Protein AF-A0A853C332-F1 (afdb_monomer_lite)

Secondary structure (DSSP, 8-state):
----GGGSSSTTSS---------------HHHHHHHHHHHHHHHHHHHHHHHS-HHHHHHHHHHHHHHHHHHHHHS-----SS-TTS-HHHHHHHHHHHHHHHHHHHHHSPPPS--

Structure (mmCIF, N/CA/C/O backbone):
data_AF-A0A853C332-F1
#
_entry.id   AF-A0A853C332-F1
#
loop_
_atom_site.group_PDB
_atom_site.id
_atom_site.type_symbol
_atom_site.label_atom_id
_atom_site.label_alt_id
_atom_site.label_comp_id
_atom_site.label_asym_id
_atom_site.label_entity_id
_atom_site.label_seq_id
_atom_site.pdbx_PDB_ins_code
_atom_site.Cartn_x
_atom_site.Cartn_y
_atom_site.Cartn_z
_atom_site.occupancy
_atom_site.B_iso_or_equiv
_atom_site.auth_seq_id
_atom_site.auth_comp_id
_atom_site.auth_asym_id
_atom_site.auth_atom_id
_atom_site.pdbx_PDB_model_num
ATOM 1 N N . MET A 1 1 ? -33.459 33.188 67.676 1.00 48.03 1 MET A N 1
ATOM 2 C CA . MET A 1 1 ? -32.389 33.735 66.821 1.00 48.03 1 MET A CA 1
ATOM 3 C C . MET A 1 1 ? -31.238 32.734 66.890 1.00 48.03 1 MET A C 1
ATOM 5 O O . MET A 1 1 ? -30.412 32.840 67.777 1.00 48.03 1 MET A O 1
ATOM 9 N N . THR A 1 2 ? -31.473 31.535 66.328 1.00 47.00 2 THR A N 1
ATOM 10 C CA . THR A 1 2 ? -30.762 30.998 65.137 1.00 47.00 2 THR A CA 1
ATOM 11 C C . THR A 1 2 ? -29.305 30.685 65.495 1.00 47.00 2 THR A C 1
ATOM 13 O O . THR A 1 2 ? -28.498 31.597 65.523 1.00 47.00 2 THR A O 1
ATOM 16 N N . LEU A 1 3 ? -28.954 29.478 65.965 1.00 57.47 3 LEU A N 1
ATOM 17 C CA . LEU A 1 3 ? -28.932 28.201 65.215 1.00 57.47 3 LEU A CA 1
ATOM 18 C C . LEU A 1 3 ? -28.332 28.333 63.805 1.00 57.47 3 LEU A C 1
ATOM 20 O O . LEU A 1 3 ? -28.955 27.881 62.849 1.00 57.47 3 LEU A O 1
ATOM 24 N N . ILE A 1 4 ? -27.178 28.998 63.658 1.00 58.62 4 ILE A N 1
ATOM 25 C CA . ILE A 1 4 ? -26.431 29.009 62.383 1.00 58.62 4 ILE A CA 1
ATOM 26 C C . ILE A 1 4 ? -24.916 28.747 62.556 1.00 58.62 4 ILE A C 1
ATOM 28 O O . ILE A 1 4 ? -24.331 28.168 61.650 1.00 58.62 4 ILE A O 1
ATOM 32 N N . GLU A 1 5 ? -24.274 29.042 63.693 1.00 58.47 5 GLU A N 1
ATOM 33 C CA . GLU A 1 5 ? -22.800 28.921 63.768 1.00 58.47 5 GLU A CA 1
ATOM 34 C C . GLU A 1 5 ? -22.193 27.508 63.947 1.00 58.47 5 GLU A C 1
ATOM 36 O O . GLU A 1 5 ? -21.024 27.336 63.623 1.00 58.47 5 GLU A O 1
ATOM 41 N N . ASP A 1 6 ? -22.921 26.492 64.422 1.00 55.53 6 ASP A N 1
ATOM 42 C CA . ASP A 1 6 ? -22.294 25.210 64.835 1.00 55.53 6 ASP A CA 1
ATOM 43 C C . ASP A 1 6 ? -22.234 24.135 63.728 1.00 55.53 6 ASP A C 1
ATOM 45 O O . ASP A 1 6 ? -21.695 23.053 63.914 1.00 55.53 6 ASP A O 1
ATOM 49 N N . GLN A 1 7 ? -22.800 24.399 62.546 1.00 57.12 7 GLN A N 1
ATOM 50 C CA . GLN A 1 7 ? -22.875 23.409 61.455 1.00 57.12 7 GLN A CA 1
ATOM 51 C C . GLN A 1 7 ? -21.692 23.474 60.473 1.00 57.12 7 GLN A C 1
ATOM 53 O O . GLN A 1 7 ? -21.705 22.772 59.465 1.00 57.12 7 GLN A O 1
ATOM 58 N N . ASN A 1 8 ? -20.684 24.318 60.720 1.00 57.78 8 ASN A N 1
ATOM 59 C CA . ASN A 1 8 ? -19.589 24.535 59.765 1.00 57.78 8 ASN A CA 1
ATOM 60 C C . ASN A 1 8 ? -18.274 23.809 60.116 1.00 57.78 8 ASN A C 1
ATOM 62 O O . ASN A 1 8 ? -17.320 23.910 59.349 1.00 57.78 8 ASN A O 1
ATOM 66 N N . GLU A 1 9 ? -18.205 23.066 61.228 1.00 55.22 9 GLU A N 1
ATOM 67 C CA . GLU A 1 9 ? -16.993 22.314 61.616 1.00 55.22 9 GLU A CA 1
ATOM 68 C C . GLU A 1 9 ? -17.024 20.819 61.236 1.00 55.22 9 GLU A C 1
ATOM 70 O O . GLU A 1 9 ? -15.988 20.162 61.250 1.00 55.22 9 GLU A O 1
ATOM 75 N N . GLU A 1 10 ? -18.155 20.286 60.763 1.00 52.16 10 GLU A N 1
ATOM 76 C CA . GLU A 1 10 ? -18.234 18.937 60.163 1.00 52.16 10 GLU A CA 1
ATOM 77 C C . GLU A 1 10 ? -17.809 18.905 58.676 1.00 52.16 10 GLU A C 1
ATOM 79 O O . GLU A 1 10 ? -18.095 17.953 57.952 1.00 52.16 10 GLU A O 1
ATOM 84 N N . HIS A 1 11 ? -17.118 19.942 58.188 1.00 54.72 11 HIS A N 1
ATOM 85 C CA . HIS A 1 11 ? -16.746 20.071 56.774 1.00 54.72 11 HIS A CA 1
ATOM 86 C C . HIS A 1 11 ? -15.457 19.328 56.362 1.00 54.72 11 HIS A C 1
ATOM 88 O O . HIS A 1 11 ? -15.065 19.429 55.205 1.00 54.72 11 HIS A O 1
ATOM 94 N N . ASP A 1 12 ? -14.788 18.570 57.239 1.00 55.34 12 ASP A N 1
ATOM 95 C CA . ASP A 1 12 ? -13.491 17.967 56.865 1.00 55.34 12 ASP A CA 1
ATOM 96 C C . ASP A 1 12 ? -13.215 16.571 57.447 1.00 55.34 12 ASP A C 1
ATOM 98 O O . ASP A 1 12 ? -12.099 16.238 57.838 1.00 55.34 12 ASP A O 1
ATOM 102 N N . ALA A 1 13 ? -14.235 15.713 57.516 1.00 59.91 13 ALA A N 1
ATOM 103 C CA . ALA A 1 13 ? -14.048 14.315 57.900 1.00 59.91 13 ALA A CA 1
ATOM 104 C C . ALA A 1 13 ? -14.672 13.367 56.872 1.00 59.91 13 ALA A C 1
ATOM 106 O O . ALA A 1 13 ? -15.755 12.824 57.070 1.00 59.91 13 ALA A O 1
ATOM 107 N N . GLY A 1 14 ? -13.946 13.130 55.777 1.00 57.31 14 GLY A N 1
ATOM 108 C CA . GLY A 1 14 ? -14.172 11.941 54.953 1.00 57.31 14 GLY A CA 1
ATOM 109 C C . GLY A 1 14 ? -14.577 12.192 53.510 1.00 57.31 14 GLY A C 1
ATOM 110 O O . GLY A 1 14 ? -15.524 11.585 53.029 1.00 57.31 14 GLY A O 1
ATOM 111 N N . VAL A 1 15 ? -13.811 12.997 52.779 1.00 59.59 15 VAL A N 1
ATOM 112 C CA . VAL A 1 15 ? -13.605 12.729 51.353 1.00 59.59 15 VAL A CA 1
ATOM 113 C C . VAL A 1 15 ? -12.117 12.876 51.096 1.00 59.59 15 VAL A C 1
ATOM 115 O O . VAL A 1 15 ? -11.639 13.923 50.676 1.00 59.59 15 VAL A O 1
ATOM 118 N N . ALA A 1 16 ? -11.364 11.803 51.335 1.00 63.12 16 ALA A N 1
ATOM 119 C CA . ALA A 1 16 ? -10.260 11.565 50.423 1.00 63.12 16 ALA A CA 1
ATOM 120 C C . ALA A 1 16 ? -10.927 11.399 49.052 1.00 63.12 16 ALA A C 1
ATOM 122 O O . ALA A 1 16 ? -11.768 10.505 48.920 1.00 63.12 16 ALA A O 1
ATOM 123 N N . PRO A 1 17 ? -10.659 12.242 48.042 1.00 59.41 17 PRO A N 1
ATOM 124 C CA . PRO A 1 17 ? -10.991 11.850 46.691 1.00 59.41 17 PRO A CA 1
ATOM 125 C C . PRO A 1 17 ? -10.138 10.616 46.367 1.00 59.41 17 PRO A C 1
ATOM 127 O O . PRO A 1 17 ? -9.020 10.720 45.876 1.00 59.41 17 PRO A O 1
ATOM 130 N N . GLU A 1 18 ? -10.689 9.431 46.638 1.00 59.84 18 GLU A N 1
ATOM 131 C CA . GLU A 1 18 ? -10.304 8.127 46.079 1.00 59.84 18 GLU A CA 1
ATOM 132 C C . GLU A 1 18 ? -10.567 8.091 44.559 1.00 59.84 18 GLU A C 1
ATOM 134 O O . GLU A 1 18 ? -11.091 7.127 44.007 1.00 59.84 18 GLU A O 1
ATOM 139 N N . ALA A 1 19 ? -10.256 9.175 43.855 1.00 59.53 19 ALA A N 1
ATOM 140 C CA . ALA A 1 19 ? -10.604 9.356 42.457 1.00 59.53 19 ALA A CA 1
ATOM 141 C C . ALA A 1 19 ? -9.437 9.882 41.621 1.00 59.53 19 ALA A C 1
ATOM 143 O O . ALA A 1 19 ? -9.655 10.359 40.516 1.00 59.53 19 ALA A O 1
ATOM 144 N N . ASP A 1 20 ? -8.201 9.663 42.066 1.00 52.59 20 ASP A N 1
ATOM 145 C CA . ASP A 1 20 ? -7.180 9.221 41.119 1.00 52.59 20 ASP A CA 1
ATOM 146 C C . ASP A 1 20 ? -7.351 7.706 40.965 1.00 52.59 20 ASP A C 1
ATOM 148 O O . ASP A 1 20 ? -6.513 6.903 41.374 1.00 52.59 20 ASP A O 1
ATOM 152 N N . ALA A 1 21 ? -8.504 7.301 40.418 1.00 60.53 21 ALA A N 1
ATOM 153 C CA . ALA A 1 21 ? -8.638 5.991 39.816 1.00 60.53 21 ALA A CA 1
ATOM 154 C C . ALA A 1 21 ? -7.562 5.955 38.739 1.00 60.53 21 ALA A C 1
ATOM 156 O O . ALA A 1 21 ? -7.732 6.565 37.684 1.00 60.53 21 ALA A O 1
ATOM 157 N N . GLU A 1 22 ? -6.425 5.341 39.069 1.00 58.62 22 GLU A N 1
ATOM 158 C CA . GLU A 1 22 ? -5.316 5.108 38.164 1.00 58.62 22 GLU A CA 1
ATOM 159 C C . GLU A 1 22 ? -5.910 4.573 36.867 1.00 58.62 22 GLU A C 1
ATOM 161 O O . GLU A 1 22 ? -6.288 3.402 36.779 1.00 58.62 22 GLU A O 1
ATOM 166 N N . GLU A 1 23 ? -6.054 5.445 35.864 1.00 63.84 23 GLU A N 1
ATOM 167 C CA . GLU A 1 23 ? -6.425 5.014 34.531 1.00 63.84 23 GLU A CA 1
ATOM 168 C C . GLU A 1 23 ? -5.387 3.956 34.174 1.00 63.84 23 GLU A C 1
ATOM 170 O O . GLU A 1 23 ? -4.191 4.277 34.149 1.00 63.84 23 GLU A O 1
ATOM 175 N N . PRO A 1 24 ? -5.783 2.685 33.968 1.00 63.09 24 PRO A N 1
ATOM 176 C CA . PRO A 1 24 ? -4.822 1.627 33.736 1.00 63.09 24 PRO A CA 1
ATOM 177 C C . PRO A 1 24 ? -4.061 2.014 32.477 1.00 63.09 24 PRO A C 1
ATOM 179 O O . PRO A 1 24 ? -4.624 1.947 31.378 1.00 63.09 24 PRO A O 1
ATOM 182 N N . ARG A 1 25 ? -2.814 2.488 32.655 1.00 64.44 25 ARG A N 1
ATOM 183 C CA . ARG A 1 25 ? -1.968 3.022 31.585 1.00 64.44 25 ARG A CA 1
ATOM 184 C C . ARG A 1 25 ? -1.923 1.962 30.504 1.00 64.44 25 ARG A C 1
ATOM 186 O O . ARG A 1 25 ? -1.319 0.901 30.673 1.00 64.44 25 ARG A O 1
ATOM 193 N N . ARG A 1 26 ? -2.687 2.209 29.440 1.00 62.53 26 ARG A N 1
ATOM 194 C CA . ARG A 1 26 ? -3.069 1.179 28.481 1.00 62.53 26 ARG A CA 1
ATOM 195 C C . ARG A 1 26 ? -1.792 0.697 27.809 1.00 62.53 26 ARG A C 1
ATOM 197 O O . ARG A 1 26 ? -1.114 1.469 27.137 1.00 62.53 26 ARG A O 1
ATOM 204 N N . TYR A 1 27 ? -1.465 -0.571 28.034 1.00 58.84 27 TYR A N 1
ATOM 205 C CA . TYR A 1 27 ? -0.218 -1.162 27.570 1.00 58.84 27 TYR A CA 1
ATOM 206 C C . TYR A 1 27 ? -0.071 -0.969 26.049 1.00 58.84 27 TYR A C 1
ATOM 208 O O . TYR A 1 27 ? -1.026 -1.247 25.308 1.00 58.84 27 TYR A O 1
ATOM 216 N N . PRO A 1 28 ? 1.084 -0.482 25.566 1.00 60.38 28 PRO A N 1
ATOM 217 C CA . PRO A 1 28 ? 1.309 -0.279 24.143 1.00 60.38 28 PRO A CA 1
ATOM 218 C C . PRO A 1 28 ? 1.211 -1.628 23.428 1.00 60.38 28 PRO A C 1
ATOM 220 O O . PRO A 1 28 ? 1.928 -2.574 23.750 1.00 60.38 28 PRO A O 1
ATOM 223 N N . SER A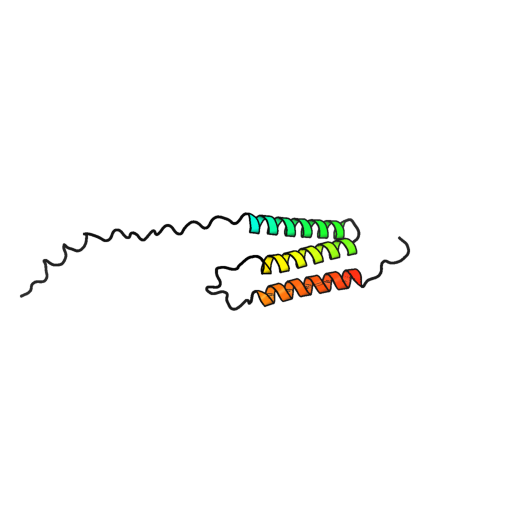 1 29 ? 0.299 -1.752 22.460 1.00 66.69 29 SER A N 1
ATOM 224 C CA . SER A 1 29 ? 0.190 -2.993 21.695 1.00 66.69 29 SER A CA 1
ATOM 225 C C . SER A 1 29 ? 1.350 -3.062 20.700 1.00 66.69 29 SER A C 1
ATOM 227 O O . SER A 1 29 ? 1.311 -2.427 19.643 1.00 66.69 29 SER A O 1
ATOM 229 N N . THR A 1 30 ? 2.377 -3.849 21.017 1.00 76.31 30 THR A N 1
ATOM 230 C CA . THR A 1 30 ? 3.528 -4.103 20.132 1.00 76.31 30 THR A CA 1
ATOM 231 C C . THR A 1 30 ? 3.092 -4.643 18.765 1.00 76.31 30 THR A C 1
ATOM 233 O O . THR A 1 30 ? 3.737 -4.374 17.758 1.00 76.31 30 THR A O 1
ATOM 236 N N . ILE A 1 31 ? 1.947 -5.332 18.706 1.00 81.88 31 ILE A N 1
ATOM 237 C CA . ILE A 1 31 ? 1.371 -5.901 17.478 1.00 81.88 31 ILE A CA 1
ATOM 238 C C . ILE A 1 31 ? 1.049 -4.812 16.446 1.00 81.88 31 ILE A C 1
ATOM 240 O O . ILE A 1 31 ? 1.440 -4.935 15.288 1.00 81.88 31 ILE A O 1
ATOM 244 N N . GLY A 1 32 ? 0.378 -3.726 16.850 1.00 83.38 32 GLY A N 1
ATOM 245 C CA . GLY A 1 32 ? 0.047 -2.630 15.933 1.00 83.38 32 GLY A CA 1
ATOM 246 C C . GLY A 1 32 ? 1.293 -1.930 15.387 1.00 83.38 32 GLY A C 1
ATOM 247 O O . GLY A 1 32 ? 1.372 -1.653 14.192 1.00 83.38 32 GLY A O 1
ATOM 248 N N . GLY A 1 33 ? 2.295 -1.720 16.248 1.00 87.00 33 GLY A N 1
ATOM 249 C CA . GLY A 1 33 ? 3.588 -1.159 15.853 1.00 87.00 33 GLY A CA 1
ATOM 250 C C . GLY A 1 33 ? 4.358 -2.063 14.889 1.00 87.00 33 GLY A C 1
ATOM 251 O O . GLY A 1 33 ? 4.852 -1.586 13.872 1.00 87.00 33 GLY A O 1
ATOM 252 N N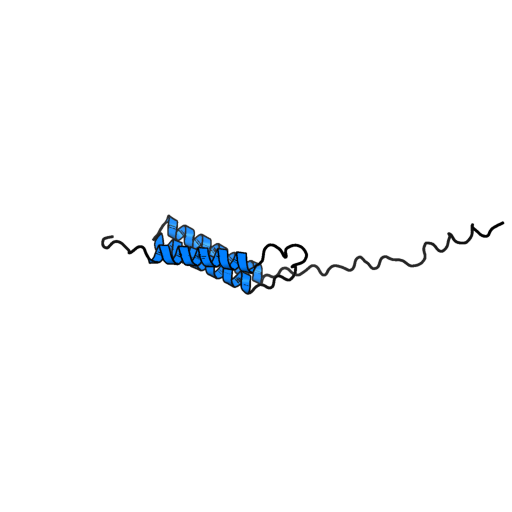 . ALA A 1 34 ? 4.406 -3.373 15.148 1.00 89.25 34 ALA A N 1
ATOM 253 C CA . ALA A 1 34 ? 5.072 -4.335 14.271 1.00 89.25 34 ALA A CA 1
ATOM 254 C C . ALA A 1 34 ? 4.427 -4.380 12.875 1.00 89.25 34 ALA A C 1
ATOM 256 O O . ALA A 1 34 ? 5.130 -4.284 11.872 1.00 89.25 34 ALA A O 1
ATOM 257 N N . LEU A 1 35 ? 3.092 -4.437 12.799 1.00 90.31 35 LEU A N 1
ATOM 258 C CA . LEU A 1 35 ? 2.366 -4.400 11.524 1.00 90.31 35 LEU A CA 1
ATOM 259 C C . LEU A 1 35 ? 2.612 -3.091 10.764 1.00 90.31 35 LEU A C 1
ATOM 261 O O . LEU A 1 35 ? 2.818 -3.117 9.550 1.00 90.31 35 LEU A O 1
ATOM 265 N N . TYR A 1 36 ? 2.634 -1.958 11.471 1.00 89.06 36 TYR A N 1
ATOM 266 C CA . TYR A 1 36 ? 2.972 -0.663 10.882 1.00 89.06 36 TYR A CA 1
ATOM 267 C C . TYR A 1 36 ? 4.383 -0.662 10.280 1.00 89.06 36 TYR A C 1
ATOM 269 O O . TYR A 1 36 ? 4.550 -0.271 9.126 1.00 89.06 36 TYR A O 1
ATOM 277 N N . LEU A 1 37 ? 5.384 -1.153 11.017 1.00 94.38 37 LEU A N 1
ATOM 278 C CA . LEU A 1 37 ? 6.763 -1.241 10.533 1.00 94.38 37 LEU A CA 1
ATOM 279 C C . LEU A 1 37 ? 6.887 -2.171 9.322 1.00 94.38 37 LEU A C 1
ATOM 281 O O . LEU A 1 37 ? 7.575 -1.823 8.366 1.00 94.38 37 LEU A O 1
ATOM 285 N N . CYS A 1 38 ? 6.188 -3.309 9.309 1.00 94.44 38 CYS A N 1
ATOM 286 C CA . CYS A 1 38 ? 6.155 -4.198 8.147 1.00 94.44 38 CYS A CA 1
ATOM 287 C C . CYS A 1 38 ? 5.604 -3.494 6.897 1.00 94.44 38 CYS A C 1
ATOM 289 O O . CYS A 1 38 ? 6.212 -3.583 5.831 1.00 94.44 38 CYS A O 1
ATOM 291 N N . VAL A 1 39 ? 4.486 -2.765 7.017 1.00 94.88 39 VAL A N 1
ATOM 292 C CA . VAL A 1 39 ? 3.923 -1.985 5.897 1.00 94.88 39 VAL A CA 1
ATOM 293 C C . VAL A 1 39 ? 4.892 -0.895 5.452 1.00 94.88 39 VAL A C 1
ATOM 295 O O . VAL A 1 39 ? 5.082 -0.701 4.253 1.00 94.88 39 VAL A O 1
ATOM 298 N N . LEU A 1 40 ? 5.515 -0.194 6.400 1.00 96.19 40 LEU A N 1
ATOM 299 C CA . LEU A 1 40 ? 6.456 0.882 6.110 1.00 96.19 40 LEU A CA 1
ATOM 300 C C . LEU A 1 40 ? 7.687 0.364 5.356 1.00 96.19 40 LEU A C 1
ATOM 302 O O . LEU A 1 40 ? 8.102 0.968 4.369 1.00 96.19 40 LEU A O 1
ATOM 306 N N . LEU A 1 41 ? 8.230 -0.780 5.776 1.00 97.62 41 LEU A N 1
ATOM 307 C CA . LEU A 1 41 ? 9.335 -1.445 5.090 1.00 97.62 41 LEU A CA 1
ATOM 308 C C . LEU A 1 41 ? 8.936 -1.899 3.684 1.00 97.62 41 LEU A C 1
ATOM 310 O O . LEU A 1 41 ? 9.685 -1.660 2.741 1.00 97.62 41 LEU A O 1
ATOM 314 N N . ALA A 1 42 ? 7.752 -2.494 3.518 1.00 96.62 42 ALA A N 1
ATOM 315 C CA . ALA A 1 42 ? 7.250 -2.897 2.205 1.00 96.62 42 ALA A CA 1
ATOM 316 C C . ALA A 1 42 ? 7.056 -1.690 1.268 1.00 96.62 42 ALA A C 1
ATOM 318 O O . ALA A 1 42 ? 7.436 -1.745 0.099 1.00 96.62 42 ALA A O 1
ATOM 319 N N . MET A 1 43 ? 6.528 -0.579 1.790 1.00 97.56 43 MET A N 1
ATOM 320 C CA . MET A 1 43 ? 6.397 0.681 1.054 1.00 97.56 43 MET A CA 1
ATOM 321 C C . MET A 1 43 ? 7.766 1.225 0.629 1.00 97.56 43 MET A C 1
ATOM 323 O O . MET A 1 43 ? 7.958 1.570 -0.535 1.00 97.56 43 MET A O 1
ATOM 327 N N . GLY A 1 44 ? 8.734 1.255 1.550 1.00 97.44 44 GLY A N 1
ATOM 328 C CA . GLY A 1 44 ? 10.103 1.681 1.262 1.00 97.44 44 GLY A CA 1
ATOM 329 C C . GLY A 1 44 ? 10.775 0.812 0.198 1.00 97.44 44 GLY A C 1
ATOM 330 O O . GLY A 1 44 ? 11.348 1.341 -0.749 1.00 97.44 44 GLY A O 1
ATOM 331 N N . ALA A 1 45 ? 10.640 -0.513 0.296 1.00 97.19 45 ALA A N 1
ATOM 332 C CA . ALA A 1 45 ? 11.151 -1.445 -0.706 1.00 97.19 45 ALA A CA 1
ATOM 333 C C . ALA A 1 45 ? 10.518 -1.202 -2.085 1.00 97.19 45 ALA A C 1
ATOM 335 O O . ALA A 1 45 ? 11.225 -1.165 -3.089 1.00 97.19 45 ALA A O 1
ATOM 336 N N . GLY A 1 46 ? 9.204 -0.971 -2.135 1.00 95.69 46 GLY A N 1
ATOM 337 C CA . GLY A 1 46 ? 8.502 -0.612 -3.364 1.00 95.69 46 GLY A CA 1
ATOM 338 C C . GLY A 1 46 ? 9.040 0.672 -3.998 1.00 95.69 46 GLY A C 1
ATOM 339 O O . GLY A 1 46 ? 9.310 0.690 -5.195 1.00 95.69 46 GLY A O 1
ATOM 340 N N . LEU A 1 47 ? 9.282 1.719 -3.202 1.00 97.12 47 LEU A N 1
ATOM 341 C CA . LEU A 1 47 ? 9.882 2.969 -3.686 1.00 97.12 47 LEU A CA 1
ATOM 342 C C . LEU A 1 47 ? 11.311 2.772 -4.209 1.00 97.12 47 LEU A C 1
ATOM 344 O O . LEU A 1 47 ? 11.656 3.318 -5.254 1.00 97.12 47 LEU A O 1
ATOM 348 N N . VAL A 1 48 ? 12.128 1.965 -3.526 1.00 97.50 48 VAL A N 1
ATOM 349 C CA . VAL A 1 48 ? 13.483 1.615 -3.986 1.00 97.50 48 VAL A CA 1
ATOM 350 C C . VAL A 1 48 ? 13.426 0.883 -5.327 1.00 97.50 48 VAL A C 1
ATOM 352 O O . VAL A 1 48 ? 14.175 1.223 -6.238 1.00 97.50 48 VAL A O 1
ATOM 355 N N . LEU A 1 49 ? 12.509 -0.075 -5.487 1.00 96.00 49 LEU A N 1
ATOM 356 C CA . LEU A 1 49 ? 12.316 -0.785 -6.754 1.00 96.00 49 LEU A CA 1
ATOM 357 C C . LEU A 1 49 ? 11.862 0.155 -7.874 1.00 96.00 49 LEU A C 1
ATOM 359 O O . LEU A 1 49 ? 12.357 0.038 -8.990 1.0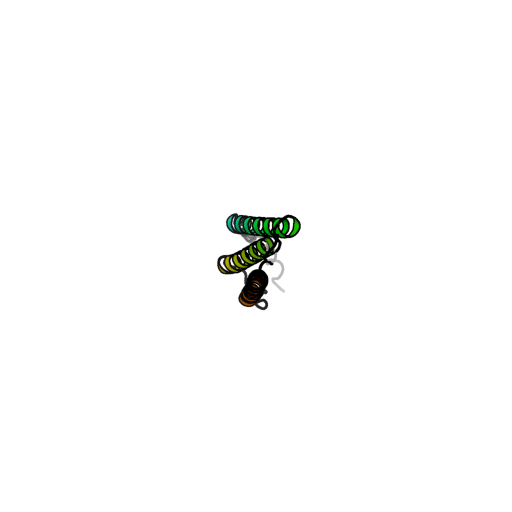0 96.00 49 LEU A O 1
ATOM 363 N N . VAL A 1 50 ? 10.975 1.111 -7.577 1.00 95.56 50 VAL A N 1
ATOM 364 C CA . VAL A 1 50 ? 10.574 2.140 -8.549 1.00 95.56 50 VAL A CA 1
ATOM 365 C C . VAL A 1 50 ? 11.759 2.994 -8.993 1.00 95.56 50 VAL A C 1
ATOM 367 O O . VAL A 1 50 ? 11.862 3.317 -10.172 1.00 95.56 50 VAL A O 1
ATOM 370 N N . ALA A 1 51 ? 12.640 3.365 -8.066 1.00 95.25 51 ALA A N 1
ATOM 371 C CA . ALA A 1 51 ? 13.752 4.264 -8.350 1.00 95.25 51 ALA A CA 1
ATOM 372 C C . ALA A 1 51 ? 14.936 3.584 -9.058 1.00 95.25 51 ALA A C 1
ATOM 374 O O . ALA A 1 51 ? 15.590 4.219 -9.882 1.00 95.25 51 ALA A O 1
ATOM 375 N N . PHE A 1 52 ? 15.235 2.325 -8.722 1.00 95.56 52 PHE A N 1
ATOM 376 C CA . PHE A 1 52 ? 16.487 1.664 -9.119 1.00 95.56 52 PHE A CA 1
ATOM 377 C C . PHE A 1 52 ? 16.310 0.388 -9.950 1.00 95.56 52 PHE A C 1
ATOM 379 O O . PHE A 1 52 ? 17.304 -0.155 -10.430 1.00 95.56 52 PHE A O 1
ATOM 386 N N . ALA A 1 53 ? 15.089 -0.122 -10.099 1.00 89.31 53 ALA A N 1
ATOM 387 C CA . ALA A 1 53 ? 14.813 -1.383 -10.780 1.00 89.31 53 ALA A CA 1
ATOM 388 C C . ALA A 1 53 ? 13.635 -1.232 -11.760 1.00 89.31 53 ALA A C 1
ATOM 390 O O . ALA A 1 53 ? 13.466 -0.192 -12.396 1.00 89.31 53 ALA A O 1
ATOM 391 N N . ASP A 1 54 ? 12.829 -2.285 -11.908 1.00 89.31 54 ASP A N 1
ATOM 392 C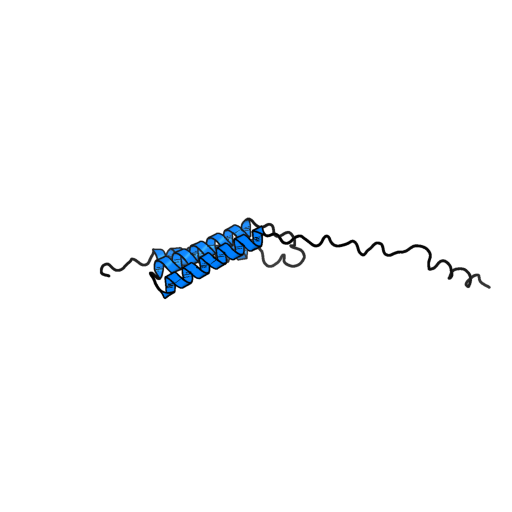 CA . ASP A 1 54 ? 11.607 -2.241 -12.700 1.00 89.31 54 ASP A CA 1
ATOM 393 C C . ASP A 1 54 ? 10.507 -1.487 -11.939 1.00 89.31 54 ASP A C 1
ATOM 395 O O . ASP A 1 54 ? 9.976 -1.942 -10.915 1.00 89.31 54 ASP A O 1
ATOM 399 N N . TRP A 1 55 ? 10.131 -0.333 -12.485 1.00 91.12 55 TRP A N 1
ATOM 400 C CA . TRP A 1 55 ? 9.086 0.518 -11.937 1.00 91.12 55 TRP A CA 1
ATOM 401 C C . TRP A 1 55 ? 7.722 -0.180 -11.843 1.00 91.12 55 TRP A C 1
ATOM 403 O O . TRP A 1 55 ? 6.956 0.113 -10.924 1.00 91.12 55 TRP A O 1
ATOM 413 N N . ARG A 1 56 ? 7.418 -1.152 -12.714 1.00 92.25 56 ARG A N 1
ATOM 414 C CA . ARG A 1 56 ? 6.170 -1.932 -12.678 1.00 92.25 56 ARG A CA 1
ATOM 415 C C . ARG A 1 56 ? 6.165 -2.874 -11.485 1.00 92.25 56 ARG A C 1
ATOM 417 O O . ARG A 1 56 ? 5.162 -2.962 -10.774 1.00 92.25 56 ARG A O 1
ATOM 424 N N . VAL A 1 57 ? 7.287 -3.548 -11.226 1.00 92.94 57 VAL A N 1
ATOM 425 C CA . VAL A 1 57 ? 7.453 -4.385 -10.027 1.00 92.94 57 VAL A CA 1
ATOM 426 C C . VAL A 1 57 ? 7.360 -3.519 -8.773 1.00 92.94 57 VAL A C 1
ATOM 428 O O . VAL A 1 57 ? 6.625 -3.866 -7.848 1.00 92.94 57 VAL A O 1
ATOM 431 N N . GLY A 1 58 ? 8.010 -2.353 -8.768 1.00 94.19 58 GLY A N 1
ATOM 432 C CA . GLY A 1 58 ? 7.935 -1.405 -7.660 1.00 94.19 58 GLY A CA 1
ATOM 433 C C . GLY A 1 58 ? 6.506 -0.946 -7.349 1.00 94.19 58 GLY A C 1
ATOM 434 O O . GLY A 1 58 ? 6.072 -1.035 -6.199 1.00 94.19 58 GLY A O 1
ATOM 435 N N . ILE A 1 59 ? 5.720 -0.556 -8.361 1.00 95.75 59 ILE A N 1
ATOM 436 C CA . ILE A 1 59 ? 4.313 -0.165 -8.159 1.00 95.75 59 ILE A CA 1
ATOM 437 C C . ILE A 1 59 ? 3.463 -1.338 -7.653 1.00 95.75 59 ILE A C 1
ATOM 439 O O . ILE A 1 59 ? 2.613 -1.132 -6.787 1.00 95.75 59 ILE A O 1
ATOM 443 N N . ARG A 1 60 ? 3.691 -2.574 -8.119 1.00 95.88 60 ARG A N 1
ATOM 444 C CA . ARG A 1 60 ? 2.977 -3.758 -7.598 1.00 95.88 60 ARG A CA 1
ATOM 445 C C . ARG A 1 60 ? 3.272 -3.999 -6.119 1.00 95.88 60 ARG A C 1
ATOM 447 O O . ARG A 1 60 ? 2.352 -4.314 -5.365 1.00 95.88 60 ARG A O 1
ATOM 454 N N . VAL A 1 61 ? 4.521 -3.811 -5.693 1.00 96.88 61 VAL A N 1
ATOM 455 C CA . VAL A 1 61 ? 4.913 -3.913 -4.278 1.00 96.88 61 VAL A CA 1
ATOM 456 C C . VAL A 1 61 ? 4.235 -2.822 -3.446 1.00 96.88 61 VAL A C 1
ATOM 458 O O . VAL A 1 61 ? 3.662 -3.125 -2.400 1.00 96.88 61 VAL A O 1
ATOM 461 N N . ILE A 1 62 ? 4.205 -1.578 -3.935 1.00 97.44 62 ILE A N 1
ATOM 462 C CA . ILE A 1 62 ? 3.486 -0.465 -3.288 1.00 97.44 62 ILE A CA 1
ATOM 463 C C . ILE A 1 62 ? 1.988 -0.775 -3.172 1.00 97.44 62 ILE A C 1
ATOM 465 O O . ILE A 1 62 ? 1.400 -0.623 -2.100 1.00 97.44 62 ILE A O 1
ATOM 469 N N . ALA A 1 63 ? 1.365 -1.253 -4.252 1.00 96.81 63 ALA A N 1
ATOM 470 C CA . ALA A 1 63 ? -0.044 -1.625 -4.260 1.00 96.81 63 ALA A CA 1
ATOM 471 C C . ALA A 1 63 ? -0.338 -2.741 -3.245 1.00 96.81 63 ALA A C 1
ATOM 473 O O . ALA A 1 63 ? -1.306 -2.636 -2.489 1.00 96.81 63 ALA A O 1
ATOM 474 N N . GLY A 1 64 ? 0.526 -3.757 -3.160 1.00 96.88 64 GLY A N 1
ATOM 475 C CA . GLY A 1 64 ? 0.443 -4.818 -2.155 1.00 96.88 64 GLY A CA 1
ATOM 476 C C . GLY A 1 64 ? 0.583 -4.300 -0.720 1.00 96.88 64 GLY A C 1
ATOM 477 O O . GLY A 1 64 ? -0.202 -4.681 0.148 1.00 96.88 64 GLY A O 1
ATOM 478 N N . ALA A 1 65 ? 1.514 -3.374 -0.470 1.00 96.44 65 ALA A N 1
ATOM 479 C CA . ALA A 1 65 ? 1.678 -2.740 0.838 1.00 96.44 65 ALA A CA 1
ATOM 480 C C . ALA A 1 65 ? 0.422 -1.950 1.251 1.00 96.44 65 ALA A C 1
ATOM 482 O O . ALA A 1 65 ? -0.024 -2.048 2.395 1.00 96.44 65 ALA A O 1
ATOM 483 N N . LEU A 1 66 ? -0.197 -1.220 0.316 1.00 95.88 66 LEU A N 1
ATOM 484 C CA . LEU A 1 66 ? -1.459 -0.509 0.547 1.00 95.88 66 LEU A CA 1
ATOM 485 C C . LEU A 1 66 ? -2.629 -1.469 0.814 1.00 95.88 66 LEU A C 1
ATOM 487 O O . LEU A 1 66 ? -3.421 -1.214 1.722 1.00 95.88 66 LEU A O 1
ATOM 491 N N . ALA A 1 67 ? -2.716 -2.588 0.086 1.00 94.94 67 ALA A N 1
ATOM 492 C CA . ALA A 1 67 ? -3.722 -3.623 0.331 1.00 94.94 67 ALA A CA 1
ATOM 493 C C . ALA A 1 67 ? -3.572 -4.222 1.736 1.00 94.94 67 ALA A C 1
ATOM 495 O O . ALA A 1 67 ? -4.543 -4.285 2.491 1.00 94.94 67 ALA A O 1
ATOM 496 N N . ALA A 1 68 ? -2.347 -4.588 2.126 1.00 93.25 68 ALA A N 1
ATOM 497 C CA . ALA A 1 68 ? -2.049 -5.073 3.471 1.00 93.25 68 ALA A CA 1
ATOM 498 C C . ALA A 1 68 ? -2.436 -4.036 4.535 1.00 93.25 68 ALA A C 1
ATOM 500 O O . ALA A 1 68 ? -3.074 -4.370 5.531 1.00 93.25 68 ALA A O 1
ATOM 501 N N . ALA A 1 69 ? -2.147 -2.755 4.292 1.00 91.56 69 ALA A N 1
ATOM 502 C CA . ALA A 1 69 ? -2.527 -1.671 5.189 1.00 91.56 69 ALA A CA 1
ATOM 503 C C . ALA A 1 69 ? -4.057 -1.521 5.328 1.00 91.56 69 ALA A C 1
ATOM 505 O O . ALA A 1 69 ? -4.545 -1.202 6.416 1.00 91.56 69 ALA A O 1
ATOM 506 N N . ALA A 1 70 ? -4.824 -1.742 4.258 1.00 90.75 70 ALA A N 1
ATOM 507 C CA . ALA A 1 70 ? -6.287 -1.749 4.295 1.00 90.75 70 ALA A CA 1
ATOM 508 C C . ALA A 1 70 ? -6.828 -2.953 5.091 1.00 90.75 70 ALA A C 1
ATOM 510 O O . ALA A 1 70 ? -7.738 -2.796 5.905 1.00 90.75 70 ALA A O 1
ATOM 511 N N . VAL A 1 71 ? -6.219 -4.133 4.934 1.00 89.62 71 VAL A N 1
ATOM 512 C C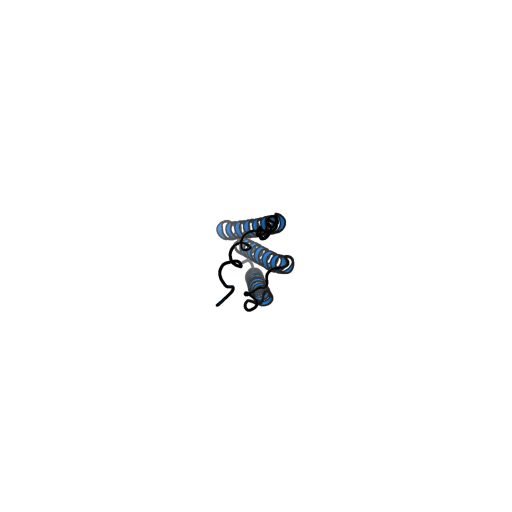A . VAL A 1 71 ? -6.571 -5.348 5.690 1.00 89.62 71 VAL A CA 1
ATOM 513 C C . VAL A 1 71 ? -6.238 -5.202 7.173 1.00 89.62 71 VAL A C 1
ATOM 515 O O . VAL A 1 71 ? -7.081 -5.484 8.020 1.00 89.62 71 VAL A O 1
ATOM 518 N N . PHE A 1 72 ? -5.055 -4.701 7.528 1.00 87.75 72 PHE A N 1
ATOM 519 C CA . PHE A 1 72 ? -4.684 -4.476 8.931 1.00 87.75 72 PHE A CA 1
ATOM 520 C C . PHE A 1 72 ? -5.617 -3.467 9.603 1.00 87.75 72 PHE A C 1
ATOM 522 O O . PHE A 1 72 ? -6.011 -3.654 10.755 1.00 87.75 72 PHE A O 1
ATOM 529 N N . ARG A 1 73 ? -6.076 -2.460 8.852 1.00 82.50 73 ARG A N 1
ATOM 530 C CA . ARG A 1 73 ? -7.148 -1.561 9.284 1.00 82.50 73 ARG A CA 1
ATOM 531 C C . ARG A 1 73 ? -8.492 -2.241 9.444 1.00 82.50 73 ARG A C 1
ATOM 533 O O . ARG A 1 73 ? -9.331 -1.612 10.051 1.00 82.50 73 ARG A O 1
ATOM 540 N N . LEU A 1 74 ? -8.763 -3.445 8.949 1.00 81.50 74 LEU A N 1
ATOM 541 C CA . LEU A 1 74 ? -9.971 -4.223 9.277 1.00 81.50 74 LEU A CA 1
ATOM 542 C C . LEU A 1 74 ? -9.744 -5.134 10.488 1.00 81.50 74 LEU A C 1
ATOM 544 O O . LEU A 1 74 ? -10.647 -5.301 11.300 1.00 81.50 74 LEU A O 1
ATOM 548 N N . VAL A 1 75 ? -8.526 -5.651 10.645 1.00 78.69 75 VAL A N 1
ATOM 549 C CA . VAL A 1 75 ? -8.165 -6.586 11.719 1.00 78.69 75 VAL A CA 1
ATOM 550 C C . VAL A 1 75 ? -7.992 -5.889 13.074 1.00 78.69 75 VAL A C 1
ATOM 552 O O . VAL A 1 75 ? -8.343 -6.476 14.091 1.00 78.69 75 VAL A O 1
ATOM 555 N N . LEU A 1 76 ? -7.500 -4.642 13.129 1.00 70.50 76 LEU A N 1
ATOM 556 C CA . LEU A 1 76 ? -7.285 -3.926 14.399 1.00 70.50 76 LEU A CA 1
ATOM 557 C C . LEU A 1 76 ? -8.591 -3.301 14.938 1.00 70.50 76 LEU A C 1
ATOM 559 O O . LEU A 1 76 ? -9.105 -2.360 14.328 1.00 70.50 76 LEU A O 1
ATOM 563 N N . PRO A 1 77 ? -9.158 -3.745 16.077 1.00 60.81 77 PRO A N 1
ATOM 564 C CA . PRO A 1 77 ? -10.386 -3.166 16.624 1.00 60.81 77 PRO A CA 1
ATOM 565 C C . PRO A 1 77 ? -10.165 -1.708 17.057 1.00 60.81 77 PRO A C 1
ATOM 567 O O . PRO A 1 77 ? -9.266 -1.408 17.841 1.00 60.81 77 PRO A O 1
ATOM 570 N N . GLN A 1 78 ? -10.996 -0.795 16.547 1.00 58.38 78 GLN A N 1
ATOM 571 C CA . GLN A 1 78 ? -11.019 0.609 16.965 1.00 58.38 78 GLN A CA 1
ATOM 572 C C . GLN A 1 78 ? -11.917 0.696 18.190 1.00 58.38 78 GLN A C 1
ATOM 574 O O . GLN A 1 78 ? -13.136 0.764 18.068 1.00 58.38 78 GLN A O 1
ATOM 579 N N . LYS A 1 79 ? -11.312 0.615 19.367 1.00 57.72 79 LYS A N 1
ATOM 580 C CA . LYS A 1 79 ? -12.024 0.571 20.646 1.00 57.72 79 LYS A CA 1
ATOM 581 C C . LYS A 1 79 ? -12.532 1.930 21.149 1.00 57.72 79 LYS A C 1
ATOM 583 O O . LYS A 1 79 ? -13.191 1.946 22.174 1.00 57.72 79 LYS A O 1
ATOM 588 N N . ASP A 1 80 ? -12.344 3.022 20.404 1.00 51.72 80 ASP A N 1
ATOM 589 C CA . ASP A 1 80 ? -12.645 4.378 20.890 1.00 51.72 80 ASP A CA 1
ATOM 590 C C . ASP A 1 80 ? -13.398 5.234 19.851 1.00 51.72 80 ASP A C 1
ATOM 592 O O . ASP A 1 80 ? -12.954 6.308 19.456 1.00 51.72 80 ASP A O 1
ATOM 596 N N . ALA A 1 81 ? -14.563 4.785 19.372 1.00 53.00 81 ALA A N 1
ATOM 597 C CA . ALA A 1 81 ? -15.437 5.625 18.539 1.00 53.00 81 ALA A CA 1
ATOM 598 C C . ALA A 1 81 ? -16.301 6.591 19.383 1.00 53.00 81 ALA A C 1
ATOM 600 O O . ALA A 1 81 ? -17.477 6.794 19.096 1.00 53.00 81 ALA A O 1
ATOM 601 N N . GLY A 1 82 ? -15.727 7.194 20.425 1.00 60.03 82 GLY A N 1
ATOM 602 C CA . GLY A 1 82 ? -16.307 8.347 21.110 1.00 60.03 82 GLY A CA 1
ATOM 603 C C . GLY A 1 82 ? -15.827 9.621 20.417 1.00 60.03 82 GLY A C 1
ATOM 604 O O . GLY A 1 82 ? -14.660 9.969 20.533 1.00 60.03 82 GLY A O 1
ATOM 605 N N . MET A 1 83 ? -16.718 10.289 19.672 1.00 52.72 83 MET A N 1
ATOM 606 C CA . MET A 1 83 ? -16.525 11.582 18.972 1.00 52.72 83 MET A CA 1
ATOM 607 C C . MET A 1 83 ? -15.913 11.576 17.544 1.00 52.72 83 MET A C 1
ATOM 609 O O . MET A 1 83 ? -15.890 12.623 16.904 1.00 52.72 83 MET A O 1
ATOM 613 N N . LEU A 1 84 ? -15.531 10.423 16.965 1.00 49.72 84 LEU A N 1
ATOM 614 C CA . LEU A 1 84 ? -15.055 10.300 15.559 1.00 49.72 84 LEU A CA 1
ATOM 615 C C . LEU A 1 84 ? -15.966 9.466 14.628 1.00 49.72 84 LEU A C 1
ATOM 617 O O . LEU A 1 84 ? -15.554 9.069 13.535 1.00 49.72 84 LEU A O 1
ATOM 621 N N . ALA A 1 85 ? -17.226 9.235 15.011 1.00 57.44 85 ALA A N 1
ATOM 622 C CA . ALA A 1 85 ? -18.195 8.419 14.261 1.00 57.44 85 ALA A CA 1
ATOM 623 C C . ALA A 1 85 ? -18.483 8.893 12.811 1.00 57.44 85 ALA A C 1
ATOM 625 O O . ALA A 1 85 ? -19.086 8.155 12.033 1.00 57.44 85 ALA A O 1
ATOM 626 N N . VAL A 1 86 ? -18.035 10.095 12.426 1.00 58.44 86 VAL A N 1
ATOM 627 C CA . VAL A 1 86 ? -18.258 10.687 11.094 1.00 58.44 86 VAL A CA 1
ATOM 628 C C . VAL A 1 86 ? -17.341 10.082 10.026 1.00 58.44 86 VAL A C 1
ATOM 630 O O . VAL A 1 86 ? -17.792 9.795 8.915 1.00 58.44 86 VAL A O 1
ATOM 633 N N . ARG A 1 87 ? -16.061 9.823 10.337 1.00 68.06 87 ARG A N 1
ATOM 634 C CA . ARG A 1 87 ? -15.131 9.211 9.372 1.00 68.06 87 ARG A CA 1
ATOM 635 C C . ARG A 1 87 ? -15.242 7.698 9.469 1.00 68.06 87 ARG A C 1
ATOM 637 O O . ARG A 1 87 ? -14.411 7.012 10.056 1.00 68.06 87 ARG A O 1
ATOM 644 N N . ARG A 1 88 ? -16.331 7.187 8.900 1.00 74.81 88 ARG A N 1
ATOM 645 C CA . ARG A 1 88 ? -16.653 5.764 8.810 1.00 74.81 88 ARG A CA 1
ATOM 646 C C . ARG A 1 88 ? -15.414 5.008 8.313 1.00 74.81 88 ARG A C 1
ATOM 648 O O . ARG A 1 88 ? -15.004 5.182 7.172 1.00 74.81 88 ARG A O 1
ATOM 655 N N . ARG A 1 89 ? -14.819 4.171 9.169 1.00 75.62 89 ARG A N 1
ATOM 656 C CA . ARG A 1 89 ? -13.642 3.318 8.884 1.00 75.62 89 ARG A CA 1
ATOM 657 C C . ARG A 1 89 ? -13.737 2.601 7.537 1.00 75.62 89 ARG A C 1
ATOM 659 O O . ARG A 1 89 ? -12.750 2.466 6.825 1.00 75.62 89 ARG A O 1
ATOM 666 N N . TRP A 1 90 ? -14.950 2.189 7.183 1.00 77.62 90 TRP A N 1
ATOM 667 C CA . TRP A 1 90 ? -15.274 1.594 5.894 1.00 77.62 90 TRP A CA 1
ATOM 668 C C . TRP A 1 90 ? -14.872 2.471 4.710 1.00 77.62 90 TRP A C 1
ATOM 670 O O . TRP A 1 90 ? -14.326 1.951 3.750 1.00 77.62 90 TRP A O 1
ATOM 680 N N . VAL A 1 91 ? -15.082 3.786 4.784 1.00 85.81 91 VAL A N 1
ATOM 681 C CA . VAL A 1 91 ? -14.683 4.721 3.725 1.00 85.81 91 VAL A CA 1
ATOM 682 C C . VAL A 1 91 ? -13.164 4.755 3.590 1.00 85.81 91 VAL A C 1
ATOM 684 O O . VAL A 1 91 ? -12.670 4.687 2.475 1.00 85.81 91 VAL A O 1
ATOM 687 N N . ASP A 1 92 ? -12.415 4.786 4.696 1.00 87.81 92 ASP A N 1
ATOM 688 C CA . ASP A 1 92 ? -10.944 4.761 4.648 1.00 87.81 92 ASP A CA 1
ATOM 689 C C . ASP A 1 92 ? -10.424 3.465 4.007 1.00 87.81 92 ASP A C 1
ATOM 691 O O . ASP A 1 92 ? -9.604 3.508 3.095 1.00 87.81 92 ASP A O 1
ATOM 695 N N . VAL A 1 93 ? -10.963 2.310 4.413 1.00 90.00 93 VAL A N 1
ATOM 696 C CA . VAL A 1 93 ? -10.600 1.002 3.842 1.00 90.00 93 VAL A CA 1
ATOM 697 C C . VAL A 1 93 ? -10.981 0.909 2.366 1.00 90.00 93 VAL A C 1
ATOM 699 O O . VAL A 1 93 ? -10.188 0.416 1.570 1.00 90.00 93 VAL A O 1
ATOM 702 N N . VAL A 1 94 ? -12.163 1.396 1.982 1.00 92.38 94 VAL A N 1
ATOM 703 C CA . VAL A 1 94 ? -12.617 1.401 0.585 1.00 92.38 94 VAL A CA 1
ATOM 704 C C . VAL A 1 94 ? -11.748 2.318 -0.267 1.00 92.38 94 VAL A C 1
ATOM 706 O O . VAL A 1 94 ? -11.386 1.929 -1.369 1.00 92.38 94 VAL A O 1
ATOM 709 N N . VAL A 1 95 ? -11.378 3.500 0.229 1.00 93.50 95 VAL A N 1
ATOM 710 C CA . VAL A 1 95 ? -10.511 4.439 -0.495 1.00 93.50 95 VAL A CA 1
ATOM 711 C C . VAL A 1 95 ? -9.103 3.868 -0.647 1.00 93.50 95 VAL A C 1
ATOM 713 O O . VAL A 1 95 ? -8.573 3.835 -1.751 1.00 93.50 95 VAL A O 1
ATOM 716 N N . VAL A 1 96 ? -8.490 3.372 0.429 1.00 93.56 96 VAL A N 1
ATOM 717 C CA . VAL A 1 96 ? -7.139 2.791 0.349 1.00 93.56 96 VAL A CA 1
ATOM 718 C C . VAL A 1 96 ? -7.147 1.512 -0.495 1.00 93.56 96 VAL A C 1
ATOM 720 O O . VAL A 1 96 ? -6.250 1.305 -1.312 1.00 93.56 96 VAL A O 1
ATOM 723 N N . GLY A 1 97 ? -8.172 0.674 -0.340 1.00 95.19 97 GLY A N 1
ATOM 724 C CA . GLY A 1 97 ? -8.354 -0.547 -1.117 1.00 95.19 97 GLY A CA 1
ATOM 725 C C . GLY A 1 97 ? -8.582 -0.273 -2.603 1.00 95.19 97 GLY A C 1
ATOM 726 O O . GLY A 1 97 ? -7.974 -0.937 -3.438 1.00 95.19 97 GLY A O 1
ATOM 727 N N . SER A 1 98 ? -9.392 0.731 -2.953 1.00 96.75 98 SER A N 1
ATOM 728 C CA . SER A 1 98 ? -9.621 1.107 -4.352 1.00 96.75 98 SER A CA 1
ATOM 729 C C . SER A 1 98 ? -8.367 1.696 -4.989 1.00 96.75 98 SER A C 1
ATOM 731 O O . SER A 1 98 ? -8.016 1.298 -6.095 1.00 96.75 98 SER A O 1
ATOM 733 N N . VAL A 1 99 ? -7.631 2.558 -4.279 1.00 97.38 99 VAL A N 1
ATOM 734 C CA . VAL A 1 99 ? -6.340 3.089 -4.744 1.00 97.38 99 VAL A CA 1
ATOM 735 C C . VAL A 1 99 ? -5.344 1.956 -4.983 1.00 97.38 99 VAL A C 1
ATOM 737 O O . VAL A 1 99 ? -4.717 1.906 -6.038 1.00 97.38 99 VAL A O 1
ATOM 740 N N . SER A 1 100 ? -5.230 1.014 -4.043 1.00 96.31 100 SER A N 1
ATOM 741 C CA . SER A 1 100 ? -4.386 -0.175 -4.196 1.00 96.31 100 SER A CA 1
ATOM 742 C C . SER A 1 100 ? -4.770 -0.991 -5.438 1.00 96.31 100 SER A C 1
ATOM 744 O O . SER A 1 100 ? -3.906 -1.304 -6.258 1.00 96.31 100 SER A O 1
ATOM 746 N N . ALA A 1 101 ? -6.063 -1.271 -5.627 1.00 97.25 101 ALA A N 1
ATOM 747 C CA . ALA A 1 101 ? -6.557 -2.028 -6.773 1.00 97.25 101 ALA A CA 1
ATOM 748 C C . ALA A 1 101 ? -6.281 -1.314 -8.105 1.00 97.25 101 ALA A C 1
ATOM 750 O O . ALA A 1 101 ? -5.810 -1.944 -9.050 1.00 97.25 101 ALA A O 1
ATOM 751 N N . VAL A 1 102 ? -6.520 0.000 -8.174 1.00 97.88 102 VAL A N 1
ATOM 752 C CA . VAL A 1 102 ? -6.247 0.818 -9.366 1.00 97.88 102 VAL A CA 1
ATOM 753 C C . VAL A 1 102 ? -4.758 0.815 -9.695 1.00 97.88 102 VAL A C 1
ATOM 755 O O . VAL A 1 102 ? -4.397 0.587 -10.846 1.00 97.88 102 VAL A O 1
ATOM 758 N N . LEU A 1 103 ? -3.883 1.006 -8.705 1.00 96.19 103 LEU A N 1
ATOM 759 C CA . LEU A 1 103 ? -2.434 0.974 -8.920 1.00 96.19 103 LEU A CA 1
ATOM 760 C C . LEU A 1 103 ? -1.965 -0.387 -9.435 1.00 96.19 103 LEU A C 1
ATOM 762 O O . LEU A 1 103 ? -1.208 -0.453 -10.404 1.00 96.19 103 LEU A O 1
ATOM 766 N N . PHE A 1 104 ? -2.443 -1.473 -8.824 1.00 96.06 104 PHE A N 1
ATOM 767 C CA . PHE A 1 104 ? -2.110 -2.824 -9.261 1.00 96.06 104 PHE A CA 1
ATOM 768 C C . PHE A 1 104 ? -2.600 -3.097 -10.687 1.00 96.06 104 PHE A C 1
ATOM 770 O O . PHE A 1 104 ? -1.858 -3.646 -11.506 1.00 96.06 104 PHE A O 1
ATOM 777 N N . PHE A 1 105 ? -3.832 -2.687 -10.997 1.00 96.75 105 PHE A N 1
ATOM 778 C CA . PHE A 1 105 ? -4.421 -2.829 -12.322 1.00 96.75 105 PHE A CA 1
ATOM 779 C C . PHE A 1 105 ? -3.620 -2.059 -13.374 1.00 96.75 105 PHE A C 1
ATOM 781 O O . PHE A 1 105 ? -3.203 -2.649 -14.368 1.00 96.75 105 PHE A O 1
ATOM 788 N N . LEU A 1 106 ? -3.329 -0.778 -13.135 1.00 94.75 106 LEU A N 1
ATOM 789 C CA . LEU A 1 106 ? -2.565 0.058 -14.062 1.00 94.75 106 LEU A CA 1
ATOM 790 C C . LEU A 1 106 ? -1.172 -0.524 -14.327 1.00 94.75 106 LEU A C 1
ATOM 792 O O . LEU A 1 106 ? -0.807 -0.720 -15.487 1.00 94.75 106 LEU A O 1
ATOM 796 N N . ALA A 1 107 ? -0.440 -0.900 -13.276 1.00 92.12 107 ALA A N 1
ATOM 797 C CA . ALA A 1 107 ? 0.886 -1.510 -13.399 1.00 92.12 107 ALA A CA 1
ATOM 798 C C . ALA A 1 107 ? 0.877 -2.879 -14.104 1.00 92.12 107 ALA A C 1
ATOM 800 O O . ALA A 1 107 ? 1.901 -3.321 -14.626 1.00 92.12 107 ALA A O 1
ATOM 801 N N . SER A 1 108 ? -0.255 -3.581 -14.106 1.00 91.94 108 SER A N 1
ATOM 802 C CA . SER A 1 108 ? -0.399 -4.884 -14.768 1.00 91.94 108 SER A CA 1
ATOM 803 C C . SER A 1 108 ? -0.916 -4.759 -16.201 1.00 91.94 108 SER A C 1
ATOM 805 O O . SER A 1 108 ? -0.581 -5.587 -17.040 1.00 91.94 108 SER A O 1
ATOM 807 N N . SER A 1 109 ? -1.694 -3.715 -16.492 1.00 92.31 109 SER A N 1
ATOM 808 C CA . SER A 1 109 ? -2.305 -3.484 -17.805 1.00 92.31 109 SER A CA 1
ATOM 809 C C . SER A 1 109 ? -1.312 -3.049 -18.883 1.00 92.31 109 SER A C 1
ATOM 811 O O . SER A 1 109 ? -1.506 -3.375 -20.050 1.00 92.31 109 SER A O 1
ATOM 813 N N . ILE A 1 110 ? -0.255 -2.324 -18.508 1.00 86.88 110 ILE A N 1
ATOM 814 C CA . ILE A 1 110 ? 0.753 -1.807 -19.441 1.00 86.88 110 ILE A CA 1
ATOM 815 C C . ILE A 1 110 ? 1.698 -2.953 -19.796 1.00 86.88 110 ILE A C 1
ATOM 817 O O . ILE A 1 110 ? 2.424 -3.360 -18.899 1.00 86.88 110 ILE A O 1
ATOM 821 N N . PRO A 1 111 ? 1.730 -3.488 -21.026 1.00 80.00 111 PRO A N 1
ATOM 822 C CA . PRO A 1 111 ? 2.604 -4.605 -21.374 1.00 80.00 111 PRO A CA 1
ATOM 823 C C . PRO A 1 111 ? 4.078 -4.208 -21.285 1.00 80.00 111 PRO A C 1
ATOM 825 O O . PRO A 1 111 ? 4.431 -3.061 -21.571 1.00 80.00 111 PRO A O 1
ATOM 828 N N . ASP A 1 112 ? 4.934 -5.165 -20.930 1.00 73.69 112 ASP A N 1
ATOM 829 C CA . ASP A 1 112 ? 6.374 -4.980 -21.090 1.00 73.69 112 ASP A CA 1
ATOM 830 C C . ASP A 1 112 ? 6.681 -4.886 -22.586 1.00 73.69 112 ASP A C 1
ATOM 832 O O . ASP A 1 112 ? 6.176 -5.674 -23.392 1.00 73.69 112 ASP A O 1
ATOM 836 N N . GLN A 1 113 ? 7.456 -3.877 -22.974 1.00 70.50 113 GLN A N 1
ATOM 837 C CA . GLN A 1 113 ? 7.864 -3.729 -24.362 1.00 70.50 113 GLN A CA 1
ATOM 838 C C . GLN A 1 113 ? 8.852 -4.856 -24.691 1.00 70.50 113 GLN A C 1
ATOM 840 O O . GLN A 1 113 ? 9.847 -5.002 -23.978 1.00 70.50 113 GLN A O 1
ATOM 845 N N . PRO A 1 114 ? 8.611 -5.664 -25.738 1.00 61.47 114 PRO A N 1
ATOM 846 C CA . PRO A 1 114 ? 9.584 -6.661 -26.150 1.00 61.47 114 PRO A CA 1
ATOM 847 C C . PRO A 1 114 ? 10.823 -5.935 -26.689 1.00 61.47 114 PRO A C 1
ATOM 849 O O . PRO A 1 114 ? 10.732 -5.263 -27.715 1.00 61.47 114 PRO A O 1
ATOM 852 N N . GLY A 1 115 ? 11.967 -6.061 -26.009 1.00 64.31 115 GLY A N 1
ATOM 853 C CA . GLY A 1 115 ? 13.252 -5.587 -26.543 1.00 64.31 115 GLY A CA 1
ATOM 854 C C . GLY A 1 115 ? 14.147 -4.749 -25.629 1.00 64.31 115 GLY A C 1
ATOM 855 O O . GLY A 1 115 ? 14.862 -3.894 -26.148 1.00 64.31 115 GLY A O 1
ATOM 856 N N . LEU A 1 116 ? 14.159 -5.003 -24.318 1.00 55.75 116 LEU A N 1
ATOM 857 C CA . LEU A 1 116 ? 15.313 -4.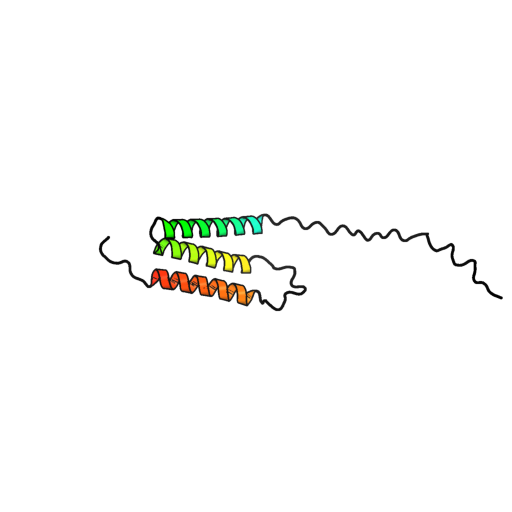709 -23.458 1.00 55.75 116 LEU A CA 1
ATOM 858 C C . LEU A 1 116 ? 15.810 -6.006 -22.821 1.00 55.75 116 LEU A C 1
ATOM 860 O O . LEU A 1 116 ? 14.946 -6.778 -22.348 1.00 55.75 116 LEU A O 1
#

Sequence (116 aa):
MTLIEDQNEEHDAGVAPEADAEEPRRYPSTIGGALYLCVLLAMGAGLVLVAFADWRVGIRVIAGALAAAAVFRLVLPQKDAGMLAVRRRWVDVVVVGSVSAVLFFLASSIPDQPGL

InterPro domains:
  IPR021385 Protein of unknown function DUF3017 [PF11222] (36-108)

Radius of gyration: 28.21 Å; chains: 1; bounding box: 49×40×93 Å

Organism: NCBI:txid1914755

pLDDT: mean 78.78, std 17.11, range [47.0, 97.88]

Foldseek 3Di:
DDDDPPPPPVPDPDDPPPPVPVPPPPDPDVVVVVLVVVLVVLLVVLVCCCVPHDVLVSLLSNLVSLLSVLVVLVVDDPPDPPPVVPPPSVVVSCVSNVVSVVSNCVSVVDDDDPDD